Protein AF-A0A929KXS3-F1 (afdb_monomer)

Solvent-accessible surface area (backbone atoms only — not comparable to full-atom values): 5337 Å² total; per-residue (Å²): 131,87,83,80,87,84,89,80,60,75,89,45,47,46,34,32,36,34,27,34,44,78,66,93,84,48,71,45,49,36,38,40,40,32,34,83,98,38,79,47,78,50,38,69,86,38,89,60,38,68,66,47,52,56,49,48,45,70,73,38,76,78,38,58,95,59,49,66,59,52,28,59,51,59,80,90,44,45,39,79,40,76,51,41,66,65,80,131

Structure (mmCIF, N/CA/C/O backbone):
data_AF-A0A929KXS3-F1
#
_entry.id   AF-A0A929KXS3-F1
#
loop_
_atom_site.group_PDB
_atom_site.id
_atom_site.type_symbol
_atom_site.label_atom_id
_atom_site.label_alt_id
_atom_site.label_comp_id
_atom_site.label_asym_id
_atom_site.label_entity_id
_atom_site.label_seq_id
_atom_site.pdbx_PDB_ins_code
_atom_site.Cartn_x
_atom_site.Cartn_y
_atom_site.Cartn_z
_atom_site.occupancy
_atom_site.B_iso_or_equiv
_atom_site.auth_seq_id
_atom_site.auth_comp_id
_atom_site.auth_asym_id
_atom_site.auth_atom_id
_atom_site.pdbx_PDB_model_num
ATOM 1 N N . MET A 1 1 ? 11.421 -25.490 -1.447 1.00 46.25 1 MET A N 1
ATOM 2 C CA . MET A 1 1 ? 11.172 -24.491 -0.386 1.00 46.25 1 MET A CA 1
ATOM 3 C C . MET A 1 1 ? 9.687 -24.550 -0.070 1.00 46.25 1 MET A C 1
ATOM 5 O O . MET A 1 1 ? 8.915 -24.487 -1.015 1.00 46.25 1 MET A O 1
ATOM 9 N N . SER A 1 2 ? 9.275 -24.761 1.182 1.00 57.34 2 SER A N 1
ATOM 10 C CA . SER A 1 2 ? 7.843 -24.719 1.521 1.00 57.34 2 SER A CA 1
ATOM 11 C C . SER A 1 2 ? 7.373 -23.270 1.523 1.00 57.34 2 SER A C 1
ATOM 13 O O . SER A 1 2 ? 7.886 -22.465 2.300 1.00 57.34 2 SER A O 1
ATOM 15 N N . SER A 1 3 ? 6.416 -22.935 0.663 1.00 76.31 3 SER A N 1
ATOM 16 C CA . SER A 1 3 ? 5.683 -21.676 0.745 1.00 76.31 3 SER A CA 1
ATOM 17 C C . SER A 1 3 ? 4.798 -21.703 1.993 1.00 76.31 3 SER A C 1
ATOM 19 O O . SER A 1 3 ? 4.089 -22.675 2.259 1.00 76.31 3 SER A O 1
ATOM 21 N N . ARG A 1 4 ? 4.872 -20.651 2.811 1.00 80.81 4 ARG A N 1
ATOM 22 C CA . ARG A 1 4 ? 3.995 -20.476 3.971 1.00 80.81 4 ARG A CA 1
ATOM 23 C C . ARG A 1 4 ? 2.830 -19.594 3.550 1.00 80.81 4 ARG A C 1
ATOM 25 O O . ARG A 1 4 ? 3.047 -18.460 3.144 1.00 80.81 4 ARG A O 1
ATOM 32 N N . THR A 1 5 ? 1.615 -20.114 3.677 1.00 87.19 5 THR A N 1
ATOM 33 C CA . THR A 1 5 ? 0.395 -19.324 3.475 1.00 87.19 5 THR A CA 1
ATOM 34 C C . THR A 1 5 ? 0.034 -18.620 4.780 1.00 87.19 5 THR A C 1
ATOM 36 O O . THR A 1 5 ? 0.195 -19.191 5.863 1.00 87.19 5 THR A O 1
ATOM 39 N N . ILE A 1 6 ? -0.420 -17.374 4.681 1.00 90.25 6 ILE A N 1
ATOM 40 C CA . ILE A 1 6 ? -0.994 -16.610 5.789 1.00 90.25 6 ILE A CA 1
ATOM 41 C C . ILE A 1 6 ? -2.403 -16.172 5.399 1.00 90.25 6 ILE A C 1
ATOM 43 O O . ILE A 1 6 ? -2.664 -15.899 4.232 1.00 9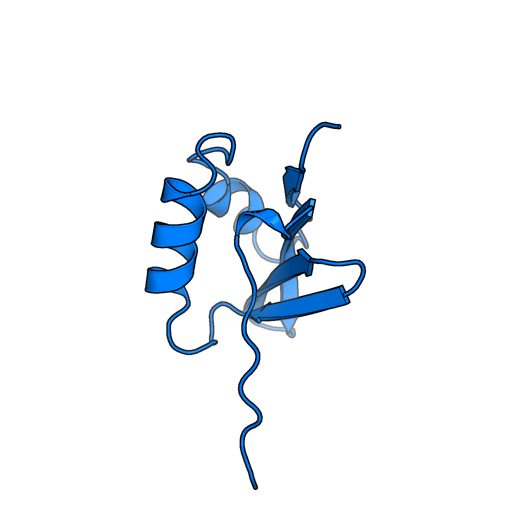0.25 6 ILE A O 1
ATOM 47 N N . GLU A 1 7 ? -3.295 -16.093 6.379 1.00 93.31 7 GLU A N 1
ATOM 48 C CA . GLU A 1 7 ? -4.647 -15.570 6.197 1.00 93.31 7 GLU A CA 1
ATOM 49 C C . GLU A 1 7 ? -4.770 -14.240 6.936 1.00 93.31 7 GLU A C 1
ATOM 51 O O . GLU A 1 7 ? -4.345 -14.111 8.088 1.00 93.31 7 GLU A O 1
ATOM 56 N N . ILE A 1 8 ? -5.337 -13.244 6.258 1.00 94.44 8 ILE A N 1
ATOM 57 C CA . ILE A 1 8 ? -5.550 -11.900 6.791 1.00 94.44 8 ILE A CA 1
ATOM 58 C C . ILE A 1 8 ? -7.029 -11.571 6.630 1.00 94.44 8 ILE A C 1
ATOM 60 O O . ILE A 1 8 ? -7.571 -11.607 5.527 1.00 94.44 8 ILE A O 1
ATOM 64 N N . PHE A 1 9 ? -7.689 -11.234 7.737 1.00 96.00 9 PHE A N 1
ATOM 65 C CA . PHE A 1 9 ? -9.064 -10.752 7.702 1.00 96.00 9 PHE A CA 1
ATOM 66 C C . PHE A 1 9 ? -9.079 -9.273 7.326 1.00 96.00 9 PHE A C 1
AT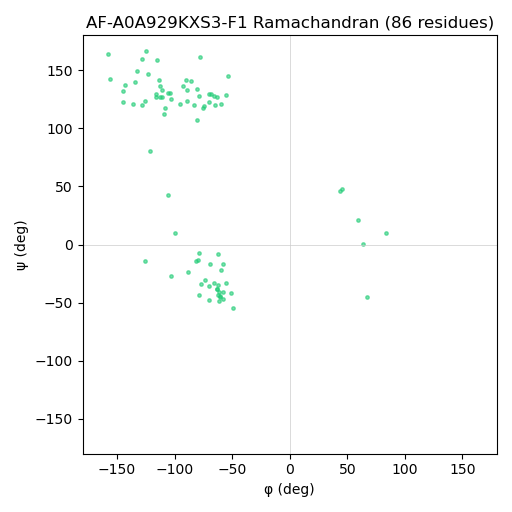OM 68 O O . PHE A 1 9 ? -8.362 -8.480 7.935 1.00 96.00 9 PHE A O 1
ATOM 75 N N . TRP A 1 10 ? -9.949 -8.881 6.397 1.00 96.12 10 TRP A N 1
ATOM 76 C CA . TRP A 1 10 ? -10.099 -7.482 5.983 1.00 96.12 10 TRP A CA 1
ATOM 77 C C . TRP A 1 10 ? -10.287 -6.522 7.164 1.00 96.12 10 TRP A C 1
ATOM 79 O O . TRP A 1 10 ? -9.646 -5.481 7.224 1.00 96.12 10 TRP A O 1
ATOM 89 N N . ASP A 1 11 ? -11.092 -6.905 8.154 1.00 95.69 11 ASP A N 1
ATOM 90 C CA . ASP A 1 11 ? -11.406 -6.049 9.306 1.00 95.69 11 ASP A CA 1
ATOM 91 C C . ASP A 1 11 ? -10.216 -5.831 10.248 1.00 95.69 11 ASP A C 1
ATOM 93 O O . ASP A 1 11 ? -10.237 -4.903 11.065 1.00 95.69 11 ASP A O 1
ATOM 97 N N . SER A 1 12 ? -9.190 -6.680 10.136 1.00 96.56 12 SER A N 1
ATOM 98 C CA . SER A 1 12 ? -7.945 -6.552 10.893 1.00 96.56 12 SER A CA 1
ATOM 99 C C . SER A 1 12 ? -6.965 -5.553 10.284 1.00 96.56 12 SER A C 1
ATOM 101 O O . SER A 1 12 ? -6.025 -5.160 10.973 1.00 96.56 12 SER A O 1
ATOM 103 N N . ILE A 1 13 ? -7.183 -5.130 9.033 1.00 97.25 13 ILE A N 1
ATOM 104 C CA . ILE A 1 13 ? -6.360 -4.115 8.379 1.00 97.25 13 ILE A CA 1
ATOM 105 C C . ILE A 1 13 ? -6.640 -2.766 9.039 1.00 97.25 13 ILE A C 1
ATOM 107 O O . ILE A 1 13 ? -7.782 -2.305 9.100 1.00 97.25 13 ILE A O 1
ATOM 111 N N . SER A 1 14 ? -5.589 -2.141 9.554 1.00 97.44 14 SER A N 1
ATOM 112 C CA . SER A 1 14 ? -5.650 -0.829 10.198 1.00 97.44 14 SER A CA 1
ATOM 113 C C . SER A 1 14 ? -5.123 0.283 9.299 1.00 97.44 14 SER A C 1
ATOM 115 O O . SER A 1 14 ? -5.558 1.424 9.434 1.00 97.44 14 SER A O 1
ATOM 117 N N . GLU A 1 15 ? -4.218 -0.030 8.374 1.00 97.88 15 GLU A N 1
ATOM 118 C CA . GLU A 1 15 ? -3.589 0.957 7.501 1.00 97.88 15 GLU A CA 1
ATOM 119 C C . GLU A 1 15 ? -3.081 0.297 6.217 1.00 97.88 15 GLU A C 1
ATOM 121 O O . GLU A 1 15 ? -2.568 -0.823 6.257 1.00 97.88 15 GLU A O 1
ATOM 126 N N . VAL A 1 16 ? -3.210 0.999 5.091 1.00 98.06 16 VAL A N 1
ATOM 127 C CA . VAL A 1 16 ? -2.577 0.633 3.823 1.00 98.06 16 VAL A CA 1
ATOM 128 C C . VAL A 1 16 ? -1.812 1.832 3.290 1.00 98.06 16 VAL A C 1
ATOM 130 O O . VAL A 1 16 ? -2.391 2.889 3.020 1.00 98.06 16 VAL A O 1
ATOM 133 N N . ASN A 1 17 ? -0.509 1.640 3.124 1.00 98.06 17 ASN A N 1
ATOM 134 C CA . ASN A 1 17 ? 0.417 2.620 2.580 1.00 98.06 17 ASN A CA 1
ATOM 135 C C . ASN A 1 17 ? 0.955 2.124 1.246 1.00 98.06 17 ASN A C 1
ATOM 137 O O . ASN A 1 17 ? 1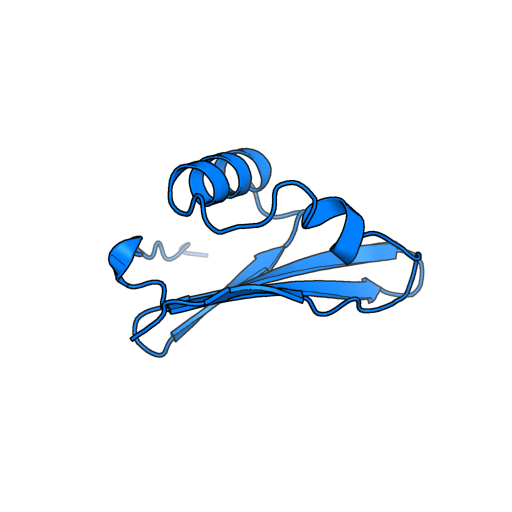.227 0.936 1.092 1.00 98.06 17 ASN A O 1
ATOM 141 N N . VAL A 1 18 ? 1.129 3.032 0.294 1.00 97.31 18 VAL A N 1
ATOM 142 C CA . VAL A 1 18 ? 1.677 2.718 -1.022 1.00 97.31 18 VAL A CA 1
ATOM 143 C C . VAL A 1 18 ? 2.717 3.757 -1.404 1.00 97.31 18 VAL A C 1
ATOM 145 O O . VAL A 1 18 ? 2.549 4.945 -1.123 1.00 97.31 18 VAL A O 1
ATOM 148 N N . TYR A 1 19 ? 3.809 3.312 -2.009 1.00 95.44 19 TYR A N 1
ATOM 149 C CA . TYR A 1 19 ? 4.896 4.172 -2.458 1.00 95.44 19 TYR A CA 1
ATOM 150 C C . TYR A 1 19 ? 5.705 3.492 -3.557 1.00 95.44 19 TYR A C 1
ATOM 152 O O . TYR A 1 19 ? 5.635 2.280 -3.735 1.00 95.44 19 TYR A O 1
ATOM 160 N N . LYS A 1 20 ? 6.507 4.277 -4.269 1.00 93.06 20 LYS A N 1
ATOM 161 C CA . LYS A 1 20 ? 7.472 3.780 -5.245 1.00 93.06 20 LYS A CA 1
ATOM 162 C C . LYS A 1 20 ? 8.835 3.578 -4.610 1.00 93.06 20 LYS A C 1
ATOM 164 O O . LYS A 1 20 ? 9.314 4.433 -3.860 1.00 93.06 20 LYS A O 1
ATOM 169 N N . VAL A 1 21 ? 9.464 2.460 -4.938 1.00 90.00 21 VAL A N 1
ATOM 170 C CA . VAL A 1 21 ? 10.871 2.194 -4.659 1.00 90.00 21 VAL A CA 1
ATOM 171 C C . VAL A 1 21 ? 11.657 2.365 -5.950 1.00 90.00 21 VAL A C 1
ATOM 173 O O . VAL A 1 21 ? 11.346 1.738 -6.957 1.00 90.00 21 VAL A O 1
ATOM 176 N N . ASP A 1 22 ? 12.682 3.211 -5.898 1.00 83.00 22 ASP A N 1
ATOM 177 C CA . ASP A 1 22 ? 13.605 3.429 -7.008 1.00 83.00 22 ASP A CA 1
ATOM 178 C C . ASP A 1 22 ? 14.571 2.234 -7.124 1.00 83.00 22 ASP A C 1
ATOM 180 O O . ASP A 1 22 ? 15.356 1.956 -6.211 1.00 83.00 22 ASP A O 1
ATOM 184 N N . LEU A 1 23 ? 14.508 1.525 -8.253 1.00 81.69 23 LEU A N 1
ATOM 185 C CA . LEU A 1 23 ? 15.411 0.436 -8.634 1.00 81.69 23 LEU A CA 1
ATOM 186 C C . LEU A 1 23 ? 16.395 0.890 -9.734 1.00 81.69 23 LEU A C 1
ATOM 188 O O . LEU A 1 23 ? 16.672 0.167 -10.696 1.00 81.69 23 LEU A O 1
ATOM 192 N N . MET A 1 24 ? 16.937 2.104 -9.592 1.00 76.25 24 MET A N 1
ATOM 193 C CA . MET A 1 24 ? 17.876 2.829 -10.467 1.00 76.25 24 MET A CA 1
ATOM 194 C C . MET A 1 24 ? 17.324 3.256 -11.831 1.00 76.25 24 MET A C 1
ATOM 196 O O . MET A 1 24 ? 17.614 4.353 -12.300 1.00 76.25 24 MET A O 1
ATOM 200 N N . THR A 1 25 ? 16.613 2.364 -12.520 1.00 75.19 25 THR A N 1
ATOM 201 C CA . THR A 1 25 ? 16.104 2.596 -13.888 1.00 75.19 25 THR A CA 1
ATOM 202 C C . THR A 1 25 ? 14.605 2.370 -14.020 1.00 75.19 25 THR A C 1
ATOM 204 O O . THR A 1 25 ? 14.015 2.798 -15.011 1.00 75.19 25 THR A O 1
ATOM 207 N N . ILE A 1 26 ? 13.998 1.727 -13.024 1.00 75.25 26 ILE A N 1
ATOM 208 C CA . ILE A 1 26 ? 12.567 1.449 -12.939 1.00 75.25 26 ILE A CA 1
ATOM 209 C C . ILE A 1 26 ? 12.078 1.835 -11.542 1.00 75.25 26 ILE A C 1
ATOM 211 O O . ILE A 1 26 ? 12.839 1.745 -10.576 1.00 75.25 26 ILE A O 1
ATOM 215 N N . ASP A 1 27 ? 10.823 2.256 -11.454 1.00 81.50 27 ASP A N 1
ATOM 216 C CA . ASP A 1 27 ? 10.099 2.320 -10.188 1.00 81.50 27 ASP A CA 1
ATOM 217 C C . ASP A 1 27 ? 9.389 0.970 -9.978 1.00 81.50 27 ASP A C 1
ATOM 219 O O . ASP A 1 27 ? 8.879 0.414 -10.948 1.00 81.50 27 ASP A O 1
ATOM 223 N N . ASP A 1 28 ? 9.347 0.470 -8.742 1.00 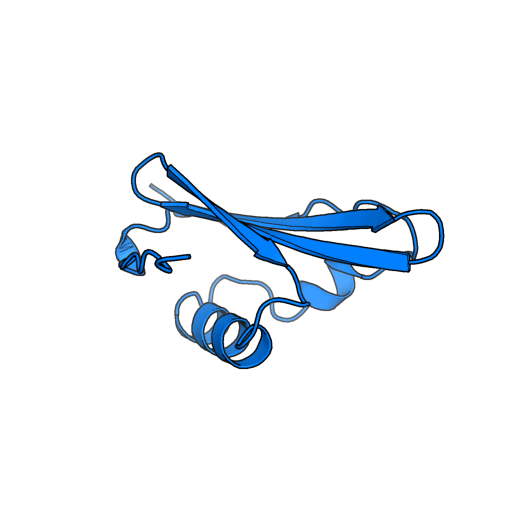90.75 28 ASP A N 1
ATOM 224 C CA . ASP A 1 28 ? 8.477 -0.642 -8.319 1.00 90.75 28 ASP A CA 1
ATOM 225 C C . ASP A 1 28 ? 7.489 -0.123 -7.268 1.00 90.75 28 ASP A C 1
ATOM 227 O O . ASP A 1 28 ? 7.883 0.548 -6.302 1.00 90.75 28 ASP A O 1
ATOM 231 N N . ILE A 1 29 ? 6.198 -0.383 -7.459 1.00 94.44 29 ILE A N 1
ATOM 232 C CA . ILE A 1 29 ? 5.163 0.040 -6.515 1.00 94.44 29 ILE A CA 1
ATOM 233 C C . ILE A 1 29 ? 5.069 -0.965 -5.374 1.00 94.44 29 ILE A C 1
ATOM 235 O O . ILE A 1 29 ? 4.711 -2.127 -5.548 1.00 94.44 29 ILE A O 1
ATOM 239 N N . VAL A 1 30 ? 5.310 -0.475 -4.164 1.00 96.38 30 VAL A N 1
ATOM 240 C CA . VAL A 1 30 ? 5.224 -1.238 -2.926 1.00 96.38 30 VAL A CA 1
ATOM 241 C C . VAL A 1 30 ? 3.955 -0.868 -2.181 1.00 96.38 30 VAL A C 1
ATOM 243 O O . VAL A 1 30 ? 3.704 0.307 -1.920 1.00 96.38 30 VAL A O 1
ATOM 246 N N . MET A 1 31 ? 3.199 -1.881 -1.761 1.00 97.75 31 MET A N 1
ATOM 247 C CA . MET A 1 31 ? 2.080 -1.737 -0.839 1.00 97.75 31 MET A CA 1
ATOM 248 C C . MET A 1 31 ? 2.388 -2.409 0.499 1.00 97.75 31 MET A C 1
ATOM 250 O O . MET A 1 31 ? 2.729 -3.590 0.586 1.00 97.75 31 MET A O 1
ATOM 254 N N . GLU A 1 32 ? 2.229 -1.628 1.559 1.00 97.81 32 GLU A N 1
ATOM 255 C CA . GLU A 1 32 ? 2.378 -2.023 2.949 1.00 97.81 32 GLU A CA 1
ATOM 256 C C . GLU A 1 32 ? 1.009 -2.077 3.624 1.00 97.81 32 GLU A C 1
ATOM 258 O O . GLU A 1 32 ? 0.318 -1.067 3.753 1.00 97.81 32 GLU A O 1
ATOM 263 N N . ILE A 1 33 ? 0.627 -3.272 4.067 1.00 97.75 33 ILE A N 1
ATOM 264 C CA . ILE A 1 33 ? -0.651 -3.558 4.716 1.00 97.75 33 ILE A CA 1
ATOM 265 C C . ILE A 1 33 ? -0.371 -3.837 6.188 1.00 97.75 33 ILE A C 1
ATOM 267 O O . ILE A 1 33 ? 0.233 -4.858 6.534 1.00 97.75 33 ILE A O 1
ATOM 271 N N . THR A 1 34 ? -0.824 -2.942 7.060 1.00 98.00 34 THR A N 1
ATOM 272 C CA . THR A 1 34 ? -0.749 -3.134 8.510 1.00 98.00 34 THR A CA 1
ATOM 273 C C . THR A 1 34 ? -2.001 -3.860 8.989 1.00 98.00 34 THR A C 1
ATOM 275 O O . THR A 1 34 ? -3.116 -3.394 8.757 1.00 98.00 34 THR A O 1
ATOM 278 N N . TYR A 1 35 ? -1.831 -5.000 9.660 1.00 96.69 35 TYR A N 1
ATOM 279 C CA . TYR A 1 35 ? -2.917 -5.826 10.192 1.00 96.69 35 TYR A CA 1
ATOM 280 C C . TYR A 1 35 ? -2.511 -6.472 11.522 1.00 96.69 35 TYR A C 1
ATOM 282 O O . TYR A 1 35 ? -1.435 -7.054 11.605 1.00 96.69 35 TYR A O 1
ATOM 290 N N . ASN A 1 36 ? -3.348 -6.415 12.565 1.00 95.00 36 ASN A N 1
ATOM 291 C CA . ASN A 1 36 ? -3.044 -7.000 13.891 1.00 95.00 36 ASN A CA 1
ATOM 292 C C . ASN A 1 36 ? -1.599 -6.721 14.388 1.00 95.00 36 ASN A C 1
ATOM 294 O O . ASN A 1 36 ? -0.896 -7.650 14.792 1.00 95.00 36 ASN A O 1
ATOM 298 N N . ASP A 1 37 ? -1.128 -5.473 14.270 1.00 91.81 37 ASP A N 1
ATOM 299 C CA . ASP A 1 37 ? 0.247 -5.039 14.597 1.00 91.81 37 ASP A CA 1
ATOM 300 C C . ASP A 1 37 ? 1.371 -5.751 13.814 1.00 91.81 37 ASP A C 1
ATOM 302 O O . ASP A 1 37 ? 2.532 -5.786 14.225 1.00 91.81 37 ASP A O 1
ATOM 306 N N . ARG A 1 38 ? 1.038 -6.329 12.658 1.00 95.88 38 ARG A N 1
ATOM 307 C CA . ARG A 1 38 ? 1.965 -6.933 11.697 1.00 95.88 38 ARG A CA 1
ATOM 308 C C . ARG A 1 38 ? 1.936 -6.165 10.388 1.00 95.88 38 ARG A C 1
ATOM 310 O O . ARG A 1 38 ? 0.957 -5.501 10.066 1.00 95.88 38 ARG A O 1
ATOM 317 N N . LEU A 1 39 ? 3.006 -6.320 9.618 1.00 95.94 39 LEU A N 1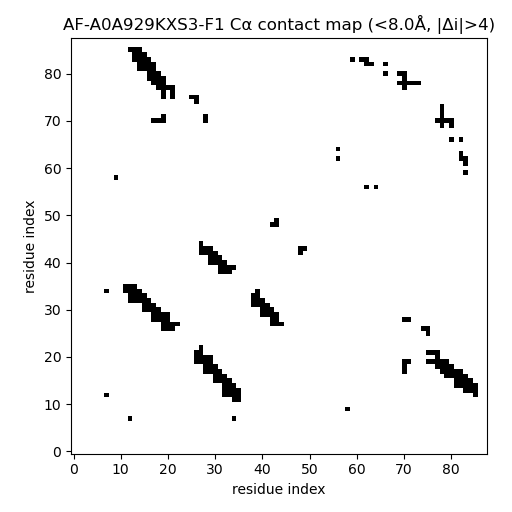
ATOM 318 C CA . LEU A 1 39 ? 3.162 -5.713 8.305 1.00 95.94 39 LEU A CA 1
ATOM 319 C C . LEU A 1 39 ? 3.256 -6.811 7.243 1.00 95.94 39 LEU A C 1
ATOM 321 O O . LEU A 1 39 ? 4.086 -7.715 7.358 1.00 95.94 39 LEU A O 1
ATOM 325 N N . LEU A 1 40 ? 2.414 -6.732 6.217 1.00 95.94 40 LEU A N 1
ATOM 326 C CA . LEU A 1 40 ? 2.591 -7.463 4.966 1.00 95.94 40 LEU A CA 1
ATOM 327 C C . LEU A 1 40 ? 3.059 -6.469 3.906 1.00 95.94 40 LEU A C 1
ATOM 329 O O . LEU A 1 40 ? 2.452 -5.416 3.739 1.00 95.94 40 LEU A O 1
ATOM 333 N N . LYS A 1 41 ? 4.126 -6.822 3.192 1.00 95.88 41 LYS A N 1
ATOM 334 C CA . LYS A 1 41 ? 4.608 -6.080 2.032 1.00 95.88 41 LYS A CA 1
ATOM 335 C C . LYS A 1 41 ? 4.380 -6.917 0.781 1.00 95.88 41 LYS A C 1
ATOM 337 O O . LYS A 1 41 ? 4.811 -8.068 0.742 1.00 95.88 41 LYS A O 1
ATOM 342 N N . ILE A 1 42 ? 3.724 -6.323 -0.204 1.00 95.69 42 ILE A N 1
ATOM 343 C CA . ILE A 1 42 ? 3.577 -6.851 -1.562 1.00 95.69 42 ILE A CA 1
ATOM 344 C C . ILE A 1 42 ? 3.993 -5.762 -2.554 1.00 95.69 42 ILE A C 1
ATOM 346 O O . ILE A 1 42 ? 4.029 -4.581 -2.201 1.00 95.69 42 ILE A O 1
ATOM 350 N N . THR A 1 43 ? 4.330 -6.160 -3.773 1.00 95.88 43 THR A N 1
ATOM 351 C CA . THR A 1 43 ? 4.709 -5.245 -4.861 1.00 95.88 43 THR A CA 1
ATOM 352 C C . THR A 1 43 ? 3.835 -5.473 -6.088 1.00 95.88 43 THR A C 1
ATOM 354 O O . THR A 1 43 ? 3.158 -6.502 -6.151 1.00 95.88 43 THR A O 1
ATOM 357 N N . GLU A 1 44 ? 3.848 -4.560 -7.061 1.00 94.44 44 GLU A N 1
ATOM 358 C CA . GLU A 1 44 ? 3.055 -4.709 -8.295 1.00 94.44 44 GLU A CA 1
ATOM 359 C C . GLU A 1 44 ? 3.405 -5.962 -9.112 1.00 94.44 44 GLU A C 1
ATOM 361 O O . GLU A 1 44 ? 2.561 -6.501 -9.824 1.00 94.44 44 GLU A O 1
ATOM 366 N N . GLU A 1 45 ? 4.608 -6.501 -8.909 1.00 94.00 45 GLU A N 1
ATOM 367 C CA . GLU A 1 45 ? 5.081 -7.768 -9.480 1.00 94.00 45 GLU A CA 1
ATOM 368 C C . GLU A 1 45 ? 4.551 -9.018 -8.744 1.00 94.00 45 GLU A C 1
ATOM 370 O O . GLU A 1 45 ? 4.784 -10.155 -9.163 1.00 94.00 45 GLU A O 1
ATOM 375 N N . THR A 1 46 ? 3.857 -8.849 -7.615 1.00 94.25 46 THR A N 1
ATOM 376 C CA . THR A 1 46 ? 3.287 -9.971 -6.858 1.00 94.25 46 THR A CA 1
ATOM 377 C C . THR A 1 46 ? 2.118 -10.590 -7.626 1.00 94.25 46 THR A C 1
ATOM 379 O O . THR A 1 46 ? 1.181 -9.901 -8.027 1.00 94.25 46 THR A O 1
ATOM 382 N N . GLU A 1 47 ? 2.131 -11.915 -7.791 1.00 95.00 47 GLU A N 1
ATOM 383 C CA . GLU A 1 47 ? 1.042 -12.637 -8.456 1.00 95.00 47 GLU A CA 1
ATOM 384 C C . GLU A 1 47 ? -0.309 -12.346 -7.780 1.00 95.00 47 GLU A C 1
ATOM 386 O O . GLU A 1 47 ? -0.455 -12.461 -6.561 1.00 95.00 47 GLU A O 1
ATOM 391 N N . GLY A 1 48 ? -1.302 -11.956 -8.584 1.00 95.62 48 GLY A N 1
ATOM 392 C CA . GLY A 1 48 ? -2.623 -11.560 -8.096 1.00 95.62 48 GLY A CA 1
ATOM 393 C C . GLY A 1 48 ? -2.736 -10.101 -7.640 1.00 95.62 48 GLY A C 1
ATOM 394 O O . GLY A 1 48 ? -3.768 -9.749 -7.074 1.00 95.62 48 GLY A O 1
ATOM 395 N N . TRP A 1 49 ? -1.733 -9.247 -7.892 1.00 95.44 49 TRP A N 1
ATOM 396 C CA . TRP A 1 49 ? -1.767 -7.819 -7.542 1.00 95.44 49 TRP A CA 1
ATOM 397 C C . TRP A 1 49 ? -3.051 -7.113 -7.994 1.00 95.44 49 TRP A C 1
ATOM 399 O O . TRP A 1 49 ? -3.756 -6.562 -7.154 1.00 95.44 49 TRP A O 1
ATOM 409 N N . ASN A 1 50 ? -3.396 -7.191 -9.285 1.00 94.88 50 ASN A N 1
ATOM 410 C CA . ASN A 1 50 ? -4.582 -6.515 -9.831 1.00 94.88 50 ASN A CA 1
ATOM 411 C C . ASN A 1 50 ? -5.882 -7.002 -9.165 1.00 94.88 50 ASN A C 1
ATOM 413 O O . ASN A 1 50 ? -6.708 -6.203 -8.730 1.00 94.88 50 ASN A O 1
ATOM 417 N N . ASP A 1 51 ? -6.034 -8.322 -9.004 1.00 96.38 51 ASP A N 1
ATOM 418 C CA . ASP A 1 51 ? -7.197 -8.908 -8.326 1.00 96.38 51 ASP A CA 1
ATOM 419 C C . ASP A 1 51 ? -7.282 -8.462 -6.858 1.00 96.38 51 ASP A C 1
ATOM 421 O O . ASP A 1 51 ? -8.374 -8.297 -6.303 1.00 96.38 51 ASP A O 1
ATOM 425 N N . PHE A 1 52 ? -6.131 -8.295 -6.201 1.00 96.00 52 PHE A N 1
ATOM 426 C CA . PHE A 1 52 ? -6.055 -7.815 -4.831 1.00 96.00 52 PHE A CA 1
ATOM 427 C C . PHE A 1 52 ? -6.430 -6.334 -4.730 1.00 96.00 52 PHE A C 1
ATOM 429 O O . PHE A 1 52 ? -7.255 -5.997 -3.881 1.00 96.00 52 PHE A O 1
ATOM 436 N N . THR A 1 53 ? -5.879 -5.465 -5.584 1.00 95.94 53 THR A N 1
ATOM 437 C C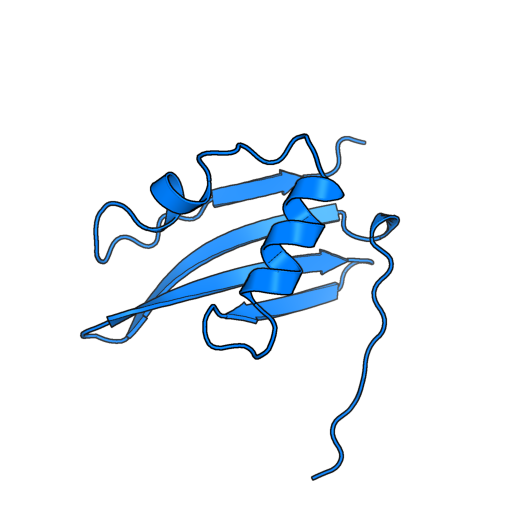A . THR A 1 53 ? -6.184 -4.025 -5.582 1.00 95.94 53 THR A CA 1
ATOM 438 C C . THR A 1 53 ? -7.659 -3.765 -5.875 1.00 95.94 53 THR A C 1
ATOM 440 O O . THR A 1 53 ? -8.288 -2.996 -5.151 1.00 95.94 53 THR A O 1
ATOM 443 N N . ASP A 1 54 ? -8.254 -4.494 -6.822 1.00 95.44 54 ASP A N 1
ATOM 444 C CA . ASP A 1 54 ? -9.684 -4.382 -7.135 1.00 95.44 54 ASP A CA 1
ATOM 445 C C . ASP A 1 54 ? -10.557 -4.737 -5.921 1.00 95.44 54 ASP A C 1
ATOM 447 O O . ASP A 1 54 ? -11.526 -4.048 -5.589 1.00 95.44 54 ASP A O 1
ATOM 451 N N . ARG A 1 55 ? -10.214 -5.821 -5.212 1.00 96.50 55 ARG A N 1
ATOM 452 C CA . ARG A 1 55 ? -10.930 -6.237 -3.994 1.00 96.50 55 ARG A CA 1
ATOM 453 C C . ARG A 1 55 ? -10.694 -5.280 -2.833 1.00 96.50 55 ARG A C 1
ATOM 455 O O . ARG A 1 55 ? -11.608 -5.075 -2.035 1.00 96.50 55 ARG A O 1
ATOM 462 N N . LEU A 1 56 ? -9.494 -4.719 -2.727 1.00 96.12 56 LEU A N 1
ATOM 463 C CA . LEU A 1 56 ? -9.131 -3.744 -1.708 1.00 96.12 56 LEU A CA 1
ATOM 464 C C . LEU A 1 56 ? -10.005 -2.488 -1.837 1.00 96.12 56 LEU A C 1
ATOM 466 O O . LEU A 1 56 ? -10.614 -2.073 -0.851 1.00 96.12 56 LEU A O 1
ATOM 470 N N . GLU A 1 57 ? -10.136 -1.942 -3.047 1.00 95.25 57 GLU A N 1
ATOM 471 C CA . GLU A 1 57 ? -10.998 -0.789 -3.340 1.00 95.25 57 GLU A CA 1
ATOM 472 C C . GLU A 1 57 ? -12.477 -1.086 -3.060 1.00 95.25 57 GLU A C 1
ATOM 474 O O . GLU A 1 57 ? -13.169 -0.294 -2.420 1.00 95.25 57 GLU A O 1
ATOM 479 N N . GLN A 1 58 ? -12.961 -2.269 -3.457 1.00 95.69 58 GLN A N 1
ATOM 480 C CA . GLN A 1 58 ? -14.332 -2.704 -3.160 1.00 95.69 58 GLN A CA 1
ATOM 481 C C . GLN A 1 58 ? -14.585 -2.847 -1.654 1.00 95.69 58 GLN A C 1
ATOM 483 O O . GLN A 1 58 ? -15.678 -2.542 -1.168 1.00 95.69 58 GLN A O 1
ATOM 488 N N . ARG A 1 59 ? -13.594 -3.340 -0.899 1.00 96.62 59 ARG A N 1
ATOM 489 C CA . ARG A 1 59 ? -13.722 -3.571 0.543 1.00 96.62 59 ARG A CA 1
ATOM 490 C C . ARG A 1 59 ? -13.627 -2.282 1.348 1.00 96.62 59 ARG A C 1
ATOM 492 O O . ARG A 1 59 ? -14.309 -2.178 2.372 1.00 96.62 59 ARG A O 1
ATOM 499 N N . PHE A 1 60 ? -12.820 -1.325 0.892 1.00 96.00 60 PHE A N 1
ATOM 500 C CA . PHE A 1 60 ? -12.593 -0.042 1.548 1.00 96.00 60 PHE A CA 1
ATOM 501 C C . PHE A 1 60 ? -12.973 1.126 0.625 1.00 96.00 60 PHE A C 1
ATOM 503 O O . PHE A 1 60 ? -12.091 1.790 0.084 1.00 96.00 60 PHE A O 1
ATOM 510 N N . PRO A 1 61 ? -14.273 1.471 0.523 1.00 94.25 61 PRO A N 1
ATOM 511 C CA . PRO A 1 61 ? -14.751 2.558 -0.341 1.00 94.25 61 PRO A CA 1
ATOM 512 C C . PRO A 1 61 ? -14.212 3.954 0.009 1.00 94.25 61 PRO A C 1
ATOM 514 O O . PRO A 1 61 ? -14.482 4.919 -0.697 1.00 94.25 61 PRO A O 1
ATOM 517 N N . THR A 1 62 ? -13.505 4.090 1.134 1.00 94.81 62 THR A N 1
ATOM 518 C CA . THR A 1 62 ? -12.810 5.322 1.528 1.00 94.81 62 THR A CA 1
ATOM 519 C C . THR A 1 62 ? -11.473 5.506 0.812 1.00 94.81 62 THR A C 1
ATOM 521 O O . THR A 1 62 ? -10.897 6.588 0.907 1.00 94.81 62 THR A O 1
ATOM 524 N N . ILE A 1 63 ? -10.955 4.467 0.147 1.00 96.12 63 ILE A N 1
ATOM 525 C CA . ILE A 1 63 ? -9.765 4.573 -0.696 1.00 96.12 63 ILE A CA 1
ATOM 526 C C . ILE A 1 63 ? -10.084 5.532 -1.854 1.00 96.12 63 ILE A C 1
ATOM 528 O O . ILE A 1 63 ? -11.093 5.349 -2.535 1.00 96.12 63 ILE A O 1
ATOM 532 N N . PRO A 1 64 ? -9.264 6.571 -2.093 1.00 93.81 64 PRO A N 1
ATOM 533 C CA . PRO A 1 64 ? -9.496 7.490 -3.202 1.00 93.81 64 PRO A CA 1
ATOM 534 C C . PRO A 1 64 ? -9.338 6.784 -4.552 1.00 93.81 64 PRO A C 1
ATOM 536 O O . PRO A 1 64 ? -8.280 6.231 -4.808 1.00 93.81 64 PRO A O 1
ATOM 539 N N . ASN A 1 65 ? -10.313 6.883 -5.459 1.00 91.00 65 ASN A N 1
ATOM 540 C CA . ASN A 1 65 ? -10.243 6.264 -6.801 1.00 91.00 65 ASN A CA 1
ATOM 541 C C . ASN A 1 65 ? -9.038 6.718 -7.654 1.00 91.00 65 ASN A C 1
ATOM 543 O O . ASN A 1 65 ? -8.720 6.103 -8.664 1.00 91.00 65 ASN A O 1
ATOM 547 N N . ASP A 1 66 ? -8.396 7.829 -7.291 1.00 93.56 66 ASP A N 1
ATOM 548 C CA . ASP A 1 66 ? -7.234 8.397 -7.978 1.00 93.56 66 ASP A CA 1
ATOM 549 C C . ASP A 1 66 ? -5.897 8.053 -7.293 1.00 93.56 66 ASP A C 1
ATOM 551 O O . ASP A 1 66 ? -4.858 8.621 -7.645 1.00 93.56 66 ASP A O 1
ATOM 555 N N . TRP A 1 67 ? -5.895 7.142 -6.307 1.00 94.06 67 TRP A N 1
ATOM 556 C CA . TRP A 1 67 ? -4.701 6.813 -5.524 1.00 94.06 67 TRP A CA 1
ATOM 557 C C . TRP A 1 67 ? -3.543 6.324 -6.398 1.00 94.06 67 TRP A C 1
ATOM 559 O O . TRP A 1 67 ? -2.409 6.759 -6.200 1.00 94.06 67 TRP A O 1
ATOM 569 N N . TRP A 1 68 ? -3.822 5.489 -7.405 1.00 92.44 68 TRP A N 1
ATOM 570 C CA . TRP A 1 68 ? -2.801 4.955 -8.307 1.00 92.44 68 TRP A CA 1
ATOM 571 C C . TRP A 1 68 ? -2.040 6.078 -9.012 1.00 92.44 68 TRP A C 1
ATOM 573 O O . TRP A 1 68 ? -0.811 6.116 -9.020 1.00 92.44 68 TRP A O 1
ATOM 583 N N . GLN A 1 69 ? -2.773 7.060 -9.542 1.00 91.75 69 GLN A N 1
ATOM 584 C CA . GLN A 1 69 ? -2.176 8.199 -10.230 1.00 91.75 69 GLN A CA 1
ATOM 585 C C . GLN A 1 69 ? -1.297 9.034 -9.288 1.00 91.75 69 GLN A C 1
ATOM 587 O O . GLN A 1 69 ? -0.228 9.482 -9.704 1.00 91.75 69 GLN A O 1
ATOM 592 N N . LYS A 1 70 ? -1.714 9.211 -8.027 1.00 90.38 70 LYS A N 1
ATOM 593 C CA . LYS A 1 70 ? -0.939 9.928 -6.999 1.00 90.38 70 LYS A CA 1
ATOM 594 C C . LYS A 1 70 ? 0.360 9.216 -6.631 1.00 90.38 70 LYS A C 1
ATOM 596 O O . LYS A 1 70 ? 1.342 9.884 -6.332 1.00 90.38 70 LYS A O 1
ATOM 601 N N . VAL A 1 71 ? 0.373 7.885 -6.666 1.00 92.31 71 VAL A N 1
ATOM 602 C CA . VAL A 1 71 ? 1.571 7.086 -6.378 1.00 92.31 71 VAL A CA 1
ATOM 603 C C . VAL A 1 71 ? 2.511 7.061 -7.586 1.00 92.31 71 VAL A C 1
ATOM 605 O O . VAL A 1 71 ? 3.715 7.262 -7.441 1.00 92.31 71 VAL A O 1
ATOM 608 N N . VAL A 1 72 ? 1.989 6.877 -8.800 1.00 89.56 72 VAL A N 1
ATOM 609 C CA . VAL A 1 72 ? 2.828 6.715 -10.000 1.00 89.56 72 VAL A CA 1
ATOM 610 C C . VAL A 1 72 ? 3.483 8.021 -10.456 1.00 89.56 72 VAL A C 1
ATOM 612 O O . VAL A 1 72 ? 4.593 7.994 -10.995 1.00 89.56 72 VAL A O 1
ATOM 615 N N . GLN A 1 73 ? 2.847 9.171 -10.217 1.00 87.69 73 GLN A N 1
ATOM 616 C CA . GLN A 1 73 ? 3.297 10.466 -10.736 1.00 87.69 73 GLN A CA 1
ATOM 617 C C . GLN A 1 73 ? 3.789 11.423 -9.641 1.00 87.69 73 GLN A C 1
ATOM 619 O O . GLN A 1 73 ? 3.100 11.591 -8.639 1.00 87.69 7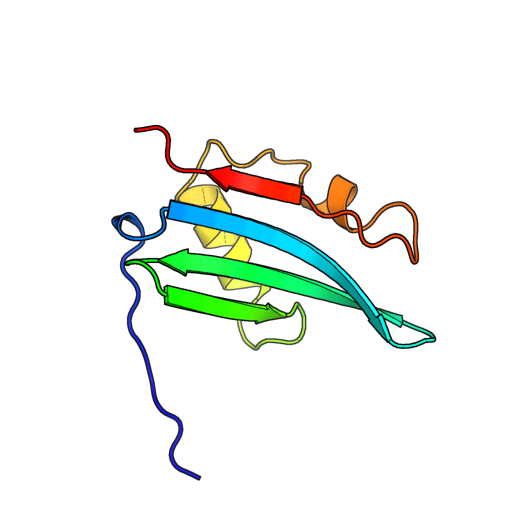3 GLN A O 1
ATOM 624 N N . PRO A 1 74 ? 4.924 12.124 -9.847 1.00 86.88 74 PRO A N 1
ATOM 625 C CA . PRO A 1 74 ? 5.825 12.057 -11.007 1.00 86.88 74 PRO A CA 1
ATOM 626 C C . PRO A 1 74 ? 6.743 10.821 -10.971 1.00 86.88 74 PRO A C 1
ATOM 628 O O . PRO A 1 74 ? 6.946 10.225 -9.912 1.00 86.88 74 PRO A O 1
ATOM 631 N N . ALA A 1 75 ? 7.315 10.440 -12.119 1.00 78.12 75 ALA A N 1
ATOM 632 C CA . ALA A 1 75 ? 8.303 9.354 -12.223 1.00 78.12 75 ALA A CA 1
ATOM 633 C C . ALA A 1 75 ? 9.492 9.559 -11.257 1.00 78.12 75 ALA A C 1
ATOM 635 O O . ALA A 1 75 ? 9.890 10.700 -11.016 1.00 78.12 75 ALA A O 1
ATOM 636 N N . PHE A 1 76 ? 10.034 8.470 -10.700 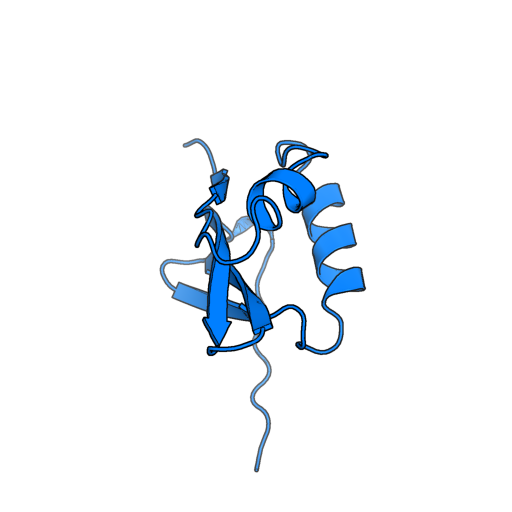1.00 74.44 76 PHE A N 1
ATOM 637 C CA . PHE A 1 76 ? 11.180 8.441 -9.773 1.00 74.44 76 PHE A CA 1
ATOM 638 C C . PHE A 1 76 ? 10.996 9.151 -8.416 1.00 74.44 76 PHE A C 1
ATOM 640 O O . PHE A 1 76 ? 11.904 9.165 -7.588 1.00 74.44 76 PHE A O 1
ATOM 647 N N . ALA A 1 77 ? 9.827 9.741 -8.140 1.00 81.00 77 ALA A N 1
ATOM 648 C CA . ALA A 1 77 ? 9.494 10.256 -6.813 1.00 81.00 77 ALA A CA 1
ATOM 649 C C . ALA A 1 77 ? 8.834 9.172 -5.952 1.00 81.00 77 ALA A C 1
ATOM 651 O O . ALA A 1 77 ? 7.889 8.532 -6.390 1.00 81.00 77 ALA A O 1
ATOM 652 N N . THR A 1 78 ? 9.264 9.002 -4.700 1.00 83.12 78 THR A N 1
ATOM 653 C CA . THR A 1 78 ? 8.740 7.960 -3.793 1.00 83.12 78 THR A CA 1
ATOM 654 C C . THR A 1 78 ? 7.217 8.002 -3.607 1.00 83.12 78 THR A C 1
ATOM 656 O O . THR A 1 78 ? 6.605 6.957 -3.424 1.00 83.12 78 THR A O 1
ATOM 659 N N . ASN A 1 79 ? 6.593 9.186 -3.646 1.00 89.62 79 ASN A N 1
ATOM 660 C CA . ASN A 1 79 ? 5.134 9.380 -3.576 1.00 89.62 79 ASN A CA 1
ATOM 661 C C . ASN A 1 79 ? 4.426 8.549 -2.489 1.00 89.62 79 ASN A C 1
ATOM 663 O O . ASN A 1 79 ? 3.407 7.899 -2.737 1.00 89.62 79 ASN A O 1
ATOM 667 N N . PHE A 1 80 ? 4.970 8.576 -1.269 1.00 94.25 80 PHE A N 1
ATOM 668 C CA . PHE A 1 80 ? 4.366 7.880 -0.138 1.00 94.25 80 PHE A CA 1
ATOM 669 C C . PHE A 1 80 ? 2.951 8.387 0.133 1.00 94.25 80 PHE A C 1
ATOM 671 O O . PHE A 1 80 ? 2.742 9.567 0.421 1.00 94.25 80 PHE A O 1
ATOM 678 N N . THR A 1 81 ? 1.992 7.470 0.065 1.00 95.38 81 THR A N 1
ATOM 679 C CA . THR A 1 81 ? 0.567 7.760 0.173 1.00 95.38 81 THR A CA 1
ATOM 680 C C . THR A 1 81 ? -0.100 6.734 1.082 1.00 95.38 81 THR A C 1
ATOM 682 O O . THR A 1 81 ? -0.102 5.540 0.793 1.00 95.38 81 THR A O 1
ATOM 685 N N . THR A 1 82 ? -0.727 7.194 2.162 1.00 97.06 82 THR A N 1
ATOM 686 C CA . THR A 1 82 ? -1.663 6.370 2.937 1.00 97.06 82 THR A CA 1
ATOM 687 C C . THR A 1 82 ? -3.010 6.369 2.223 1.00 97.06 82 THR A C 1
ATOM 689 O O . THR A 1 82 ? -3.710 7.382 2.218 1.00 97.06 82 THR A O 1
ATOM 692 N N . ILE A 1 83 ? -3.370 5.247 1.599 1.00 97.38 83 ILE A N 1
ATOM 693 C CA . ILE A 1 83 ? -4.620 5.118 0.832 1.00 97.38 83 ILE A CA 1
ATOM 694 C C . ILE A 1 83 ? -5.787 4.673 1.714 1.00 97.38 83 ILE A C 1
ATOM 696 O O . ILE A 1 83 ? -6.941 4.966 1.416 1.00 97.38 83 ILE A O 1
ATOM 700 N N . TYR A 1 84 ? -5.489 4.014 2.834 1.00 97.56 84 TYR A N 1
ATOM 701 C CA . TYR A 1 84 ? -6.474 3.614 3.827 1.00 97.56 84 TYR A CA 1
ATOM 702 C C . TYR A 1 84 ? -5.900 3.752 5.232 1.00 97.56 84 TYR A C 1
ATOM 704 O O . TYR A 1 84 ? -4.775 3.333 5.495 1.00 97.56 84 TYR A O 1
ATOM 712 N N . LYS A 1 85 ? -6.703 4.285 6.153 1.00 96.69 85 LYS A N 1
ATOM 713 C CA . LYS A 1 85 ? -6.426 4.266 7.588 1.00 96.69 85 LYS A CA 1
ATOM 714 C C . LYS A 1 85 ? -7.735 4.112 8.341 1.00 96.69 85 LYS A C 1
ATOM 716 O O . LYS A 1 85 ? -8.649 4.921 8.178 1.00 96.69 85 LYS A O 1
ATOM 721 N N . LYS A 1 86 ? -7.833 3.069 9.159 1.00 94.50 86 LYS A N 1
ATOM 722 C CA . LYS A 1 86 ? -9.016 2.800 9.971 1.00 94.50 86 LYS A CA 1
ATOM 723 C C . LYS A 1 86 ? -9.173 3.925 10.990 1.00 94.50 86 LYS A C 1
ATOM 725 O O . LYS A 1 86 ? -8.272 4.182 11.786 1.00 94.50 86 LYS A O 1
ATOM 730 N N . THR A 1 87 ? -10.297 4.628 10.928 1.00 84.62 87 THR A N 1
ATOM 731 C CA . THR A 1 87 ? -10.643 5.643 11.926 1.00 84.62 87 THR A CA 1
ATOM 732 C C . THR A 1 87 ? -11.180 4.928 13.162 1.00 84.62 87 THR A C 1
ATOM 734 O O . THR A 1 87 ? -12.031 4.047 13.031 1.00 84.62 87 THR A O 1
ATOM 737 N N . THR A 1 88 ? -10.617 5.248 14.324 1.00 64.31 88 THR A N 1
ATOM 738 C CA . THR A 1 88 ? -11.015 4.701 15.628 1.00 64.31 88 THR A CA 1
ATOM 739 C C . THR A 1 88 ? -12.400 5.178 16.044 1.00 64.31 88 THR A C 1
ATOM 741 O O . THR A 1 88 ? -12.734 6.343 15.729 1.00 64.31 88 THR A O 1
#

Foldseek 3Di:
DDDDDDDADPVQFAWKKWWWDDPPPATWIWIWTQGPNDIDIDIPPDPCNVVVVVVNCVSDVQQDPCQVVQRPPPPPGGSIDTRDGDDD

pLDDT: mean 9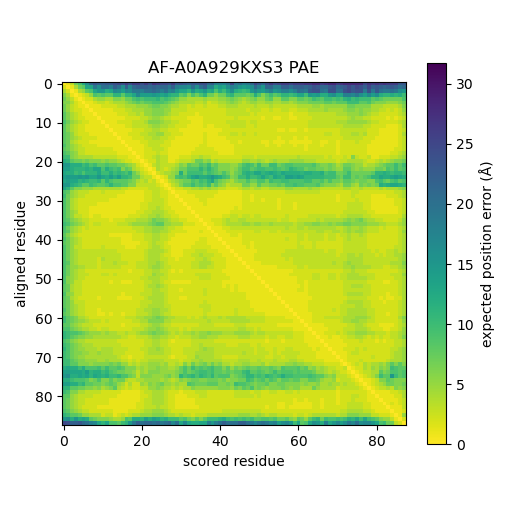1.13, std 9.09, range [46.25, 98.06]

Sequence (88 aa):
MSSRTIEIFWDSISEVNVYKVDLMTIDDIVMEITYNDRLLKITEETEGWNDFTDRLEQRFPTIPNDWWQKVVQPAFATNFTTIYKKTT

Nearest PDB structures (foldseek):
  8fs6-assembly1_G  TM=6.870E-01  e=2.756E+00  Saccharomyces cerevisiae
  7v6c-assembly1_B  TM=4.434E-01  e=8.798E+00  Drosophila melanogaster
  1imu-assembly1_A  TM=2.823E-01  e=3.683E+00  Haemophilus influenzae

Radius of gyration: 13.46 Å; Cα contacts (8 Å, |Δi|>4): 129; chains: 1; bounding box: 33×37×30 Å

Organism: NCBI:txid649104

Mean predicted aligned error: 4.23 Å

Secondary structure (DSSP, 8-state):
-PPPP----GGGEEEEEEEEEE-SSSEEEEEEEEETTEEEEEETTSTTHHHHHHHHHHH-TTS-TTHHHHHH-STT----EEEEE---